Protein AF-A0A2V8SKY9-F1 (afdb_monomer_lite)

pLDDT: mean 88.22, std 10.64, range [45.62, 97.62]

Foldseek 3Di:
DPDPDDDDDDPPDPDDWDKDKDWDDDPPDIDIFIFIDDVPDDPVVSVVVSVVQVVVCVVVPDPYHPVVVVVVVVVD

Sequence (76 aa):
MPDQFDLEESADAISAGNVFTVSVESESLTEVFTGIGERGVRAEQIAARVVHEAQRYLAVGAPVGEHLADQLLIPM

Secondary structure (DSSP, 8-state):
----------S--SS---EEEEEEE-SS-EEEEEEE--TTS-HHHHHHHHHHHHHHHHHHT-SS-HHHHHHHTTT-

Structure (mmCIF, N/CA/C/O backbone):
data_AF-A0A2V8SKY9-F1
#
_entry.id   AF-A0A2V8SKY9-F1
#
loop_
_atom_site.group_PDB
_atom_site.id
_atom_site.type_symbol
_atom_site.label_atom_id
_atom_site.label_alt_id
_atom_site.label_comp_id
_atom_site.label_asym_id
_atom_site.label_entity_id
_atom_site.label_seq_id
_atom_site.pdbx_PDB_ins_code
_atom_site.Cartn_x
_atom_site.Cartn_y
_atom_site.Cartn_z
_atom_site.occupancy
_atom_site.B_iso_or_equiv
_atom_site.auth_seq_id
_atom_site.auth_comp_id
_atom_site.auth_asym_id
_atom_site.auth_atom_id
_atom_site.pdbx_PDB_model_num
ATOM 1 N N . MET A 1 1 ? -17.483 13.272 -1.748 1.00 49.91 1 MET A N 1
ATOM 2 C CA . MET A 1 1 ? -16.016 13.376 -1.677 1.00 49.91 1 MET A CA 1
ATOM 3 C C . MET A 1 1 ? -15.491 13.324 -3.102 1.00 49.91 1 MET A C 1
ATOM 5 O O . MET A 1 1 ? -15.416 12.223 -3.632 1.00 49.91 1 MET A O 1
ATOM 9 N N . PRO A 1 2 ? -15.295 14.461 -3.789 1.00 45.62 2 PRO A N 1
ATOM 10 C CA . PRO A 1 2 ? -14.648 14.447 -5.095 1.00 45.62 2 PRO A CA 1
ATOM 11 C C . PRO A 1 2 ? -13.116 14.357 -4.921 1.00 45.62 2 PRO A C 1
ATOM 13 O O . PRO A 1 2 ? -12.595 14.818 -3.911 1.00 45.62 2 PRO A O 1
ATOM 16 N N . ASP A 1 3 ? -12.441 13.740 -5.892 1.00 51.50 3 ASP A N 1
ATOM 17 C CA . ASP A 1 3 ? -10.993 13.813 -6.170 1.00 51.50 3 ASP A CA 1
ATOM 18 C C . ASP A 1 3 ? -9.981 13.227 -5.161 1.00 51.50 3 ASP A C 1
ATOM 20 O O . ASP A 1 3 ? -9.015 13.884 -4.791 1.00 51.50 3 ASP A O 1
ATOM 24 N N . GLN A 1 4 ? -10.098 11.947 -4.787 1.00 68.75 4 GLN A N 1
ATOM 25 C CA . GLN A 1 4 ? -8.948 11.218 -4.209 1.00 68.75 4 GLN A CA 1
ATOM 26 C C . GLN A 1 4 ? -8.046 10.644 -5.314 1.00 68.75 4 GLN A C 1
ATOM 28 O O . GLN A 1 4 ? -7.956 9.432 -5.500 1.00 68.75 4 GLN A O 1
ATOM 33 N N . PHE A 1 5 ? -7.422 11.521 -6.095 1.00 72.81 5 PHE A N 1
ATOM 34 C CA . PHE A 1 5 ? -6.334 11.162 -7.002 1.00 72.81 5 PHE A CA 1
ATOM 35 C C . PHE A 1 5 ? -5.326 12.303 -7.004 1.00 72.81 5 PHE A C 1
ATOM 37 O O . PHE A 1 5 ? -5.632 13.391 -7.489 1.00 72.81 5 PHE A O 1
ATOM 44 N N . ASP A 1 6 ? -4.147 12.041 -6.449 1.00 85.19 6 ASP A N 1
ATOM 45 C CA . ASP A 1 6 ? -3.026 12.970 -6.465 1.00 85.19 6 ASP A CA 1
ATOM 46 C C . ASP A 1 6 ? -1.920 12.407 -7.360 1.00 85.19 6 ASP A C 1
ATOM 48 O O . ASP A 1 6 ? -1.630 11.207 -7.325 1.00 85.19 6 ASP A O 1
ATOM 52 N N . LEU A 1 7 ? -1.347 13.265 -8.200 1.00 86.44 7 LEU A N 1
ATOM 53 C CA . LEU A 1 7 ? -0.250 12.909 -9.092 1.00 86.44 7 LEU A CA 1
ATOM 54 C C . LEU A 1 7 ? 0.962 13.748 -8.718 1.00 86.44 7 LEU A C 1
ATOM 56 O O . LEU A 1 7 ? 1.032 14.934 -9.038 1.00 86.44 7 LEU A O 1
ATOM 60 N N . GLU A 1 8 ? 1.942 13.092 -8.115 1.00 88.00 8 GLU A N 1
ATOM 61 C CA . GLU A 1 8 ? 3.235 13.695 -7.835 1.00 88.00 8 GLU A CA 1
ATOM 62 C C . GLU A 1 8 ? 4.244 13.318 -8.925 1.00 88.00 8 GLU A C 1
ATOM 64 O O . GLU A 1 8 ? 4.439 12.145 -9.251 1.00 88.00 8 GLU A O 1
ATOM 69 N N . GLU A 1 9 ? 4.915 14.327 -9.480 1.00 89.12 9 GLU A N 1
ATOM 70 C CA . GLU A 1 9 ? 6.041 14.157 -10.394 1.00 89.12 9 GLU A CA 1
ATOM 71 C C . GLU A 1 9 ? 7.283 14.805 -9.778 1.00 89.12 9 GLU A C 1
ATOM 73 O O . GLU A 1 9 ? 7.254 15.960 -9.354 1.00 89.12 9 GLU A O 1
ATOM 78 N N . SER A 1 10 ? 8.393 14.066 -9.750 1.00 87.38 10 SER A N 1
ATOM 79 C CA . SER A 1 10 ? 9.690 14.584 -9.320 1.00 87.38 10 SER A CA 1
ATOM 80 C C . SER A 1 10 ? 10.735 14.334 -10.397 1.00 87.38 10 SER A C 1
ATOM 82 O O . SER A 1 10 ? 10.940 13.203 -10.837 1.00 87.38 10 SER A O 1
ATOM 84 N N . ALA A 1 11 ? 11.426 15.404 -10.790 1.00 87.44 11 ALA A N 1
ATOM 85 C CA . ALA A 1 11 ? 12.588 15.335 -11.672 1.00 87.44 11 ALA A CA 1
ATOM 86 C C . ALA A 1 11 ? 13.902 15.088 -10.903 1.00 87.44 11 ALA A C 1
ATOM 88 O O . ALA A 1 11 ? 14.946 14.907 -11.527 1.00 87.44 11 ALA A O 1
ATOM 89 N N . ASP A 1 12 ? 13.862 15.065 -9.565 1.00 90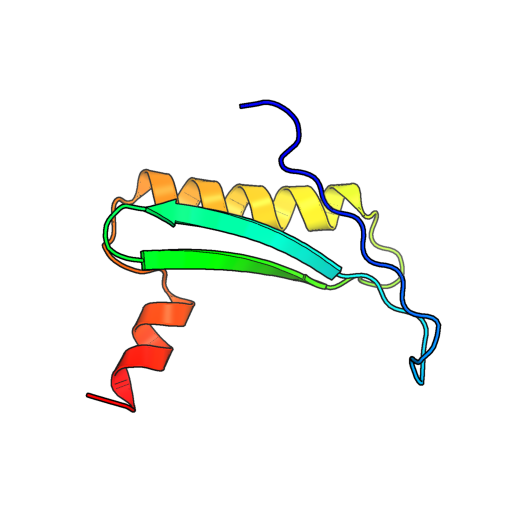.50 12 ASP A N 1
ATOM 90 C CA . ASP A 1 12 ? 15.030 14.897 -8.690 1.00 90.50 12 ASP A CA 1
ATOM 91 C C . ASP A 1 12 ? 15.247 13.421 -8.311 1.00 90.50 12 ASP A C 1
ATOM 93 O O . ASP A 1 12 ? 15.356 13.043 -7.145 1.00 90.50 12 ASP A O 1
ATOM 97 N N . ALA A 1 13 ? 15.233 12.548 -9.320 1.00 85.69 13 ALA A N 1
ATOM 98 C CA . ALA A 1 13 ? 15.439 11.115 -9.158 1.00 85.69 13 ALA A CA 1
ATOM 99 C C . ALA A 1 13 ? 16.642 10.645 -9.980 1.00 85.69 13 ALA A C 1
ATOM 101 O O . ALA A 1 13 ? 16.832 11.031 -11.132 1.00 85.69 13 ALA A O 1
ATOM 102 N N . ILE A 1 14 ? 17.436 9.737 -9.404 1.00 91.50 14 ILE A N 1
ATOM 103 C CA . ILE A 1 14 ? 18.617 9.150 -10.063 1.00 91.50 14 ILE A CA 1
ATOM 104 C C . ILE A 1 14 ? 18.214 8.304 -11.290 1.00 91.50 14 ILE A C 1
ATOM 106 O O . ILE A 1 14 ? 19.017 8.084 -12.198 1.00 91.50 14 ILE A O 1
ATOM 110 N N . SER A 1 15 ? 16.969 7.826 -11.340 1.00 86.75 15 SER A N 1
ATOM 111 C CA . SER A 1 15 ? 16.451 6.976 -12.412 1.00 86.75 15 SER A CA 1
ATOM 112 C C . SER A 1 15 ? 14.940 7.115 -12.573 1.00 86.75 15 SER A C 1
ATOM 114 O O . SER A 1 15 ? 14.244 7.445 -11.616 1.00 86.75 15 SER A O 1
ATOM 116 N N . ALA A 1 16 ? 14.426 6.772 -13.757 1.00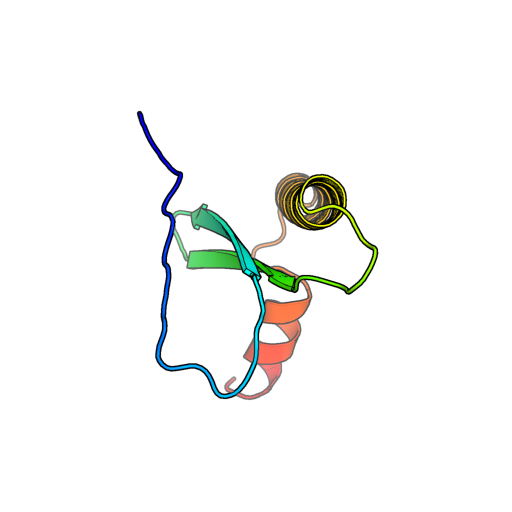 89.19 16 ALA A N 1
ATOM 117 C CA . ALA A 1 16 ? 12.991 6.741 -14.017 1.00 89.19 16 ALA A CA 1
ATOM 118 C C . ALA A 1 16 ? 12.283 5.642 -13.206 1.00 89.19 16 ALA A C 1
ATOM 120 O O . ALA A 1 16 ? 12.726 4.492 -13.183 1.00 89.19 16 ALA A O 1
ATOM 121 N N . GLY A 1 17 ? 11.150 5.994 -12.604 1.00 90.25 17 GLY A N 1
ATOM 122 C CA . GLY A 1 17 ? 10.277 5.087 -11.871 1.00 90.25 17 GLY A CA 1
ATOM 123 C C . GLY A 1 17 ? 8.894 5.703 -11.697 1.00 90.25 17 GLY A C 1
ATOM 124 O O . GLY A 1 17 ? 8.726 6.911 -11.838 1.00 90.25 17 GLY A O 1
ATOM 125 N N . ASN A 1 18 ? 7.900 4.865 -11.421 1.00 92.69 18 ASN A N 1
ATOM 126 C CA . ASN A 1 18 ? 6.585 5.316 -10.988 1.00 92.69 18 ASN A CA 1
ATOM 127 C C . ASN A 1 18 ? 6.119 4.460 -9.807 1.00 92.69 18 ASN A C 1
ATOM 129 O O . ASN A 1 18 ? 6.596 3.340 -9.604 1.00 92.69 18 ASN A O 1
ATOM 133 N N . VAL A 1 19 ? 5.225 5.027 -9.008 1.00 94.38 19 VAL A N 1
ATOM 134 C CA . VAL A 1 19 ? 4.637 4.388 -7.834 1.00 94.38 19 VAL A CA 1
ATOM 135 C C . VAL A 1 19 ? 3.149 4.704 -7.845 1.00 94.38 19 VAL A C 1
ATOM 137 O O . VAL A 1 19 ? 2.744 5.797 -8.234 1.00 94.38 19 VAL A O 1
ATOM 140 N N . PHE A 1 20 ? 2.339 3.732 -7.452 1.00 95.25 20 PHE A N 1
ATOM 141 C CA . PHE A 1 20 ? 0.911 3.896 -7.248 1.00 95.25 20 PHE A CA 1
ATOM 142 C C . PHE A 1 20 ? 0.564 3.504 -5.820 1.00 95.25 20 PHE A C 1
ATOM 144 O O . PHE A 1 20 ? 0.967 2.434 -5.364 1.00 95.25 20 PHE A O 1
ATOM 151 N N . THR A 1 21 ? -0.215 4.341 -5.146 1.00 95.19 21 THR A N 1
ATOM 152 C CA . THR A 1 21 ? -0.545 4.159 -3.736 1.00 95.19 21 THR A CA 1
ATOM 153 C C . THR A 1 21 ? -2.049 4.271 -3.528 1.00 95.19 21 THR A C 1
ATOM 155 O O . THR A 1 21 ? -2.707 5.114 -4.136 1.00 95.19 21 THR A O 1
ATOM 158 N N . VAL A 1 22 ? -2.595 3.425 -2.657 1.00 94.75 22 VAL A N 1
ATOM 159 C CA . VAL A 1 22 ? -3.974 3.497 -2.169 1.00 94.75 22 VAL A CA 1
ATOM 160 C C . VAL A 1 22 ? -3.933 3.681 -0.662 1.00 94.75 22 VAL A C 1
ATOM 162 O O . VAL A 1 22 ? -3.404 2.829 0.048 1.00 94.75 22 VAL A O 1
ATOM 165 N N . SER A 1 23 ? -4.529 4.768 -0.182 1.00 93.44 23 SER A N 1
ATOM 166 C CA . SER A 1 23 ? -4.673 5.046 1.246 1.00 93.44 23 SER A CA 1
ATOM 167 C C . SER A 1 23 ? -6.101 4.756 1.692 1.00 93.44 23 SER A C 1
ATOM 169 O O . SER A 1 23 ? -7.062 5.226 1.084 1.00 93.44 23 SER A O 1
ATOM 171 N N . VAL A 1 24 ? -6.241 3.978 2.759 1.00 92.12 24 VAL A N 1
ATOM 172 C CA . VAL A 1 24 ? -7.518 3.631 3.381 1.00 92.12 24 VAL A CA 1
ATOM 173 C C . VAL A 1 24 ? -7.549 4.259 4.765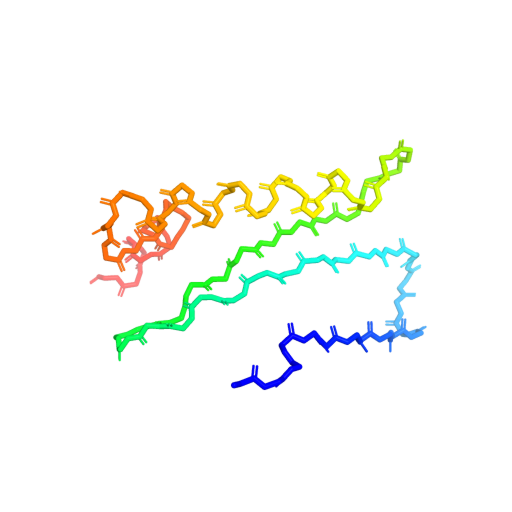 1.00 92.12 24 VAL A C 1
ATOM 175 O O . VAL A 1 24 ? -7.002 3.718 5.724 1.00 92.12 24 VAL A O 1
ATOM 178 N N . GLU A 1 25 ? -8.187 5.421 4.858 1.00 90.62 25 GLU A N 1
ATOM 179 C CA . GLU A 1 25 ? -8.399 6.116 6.125 1.00 90.62 25 GLU A CA 1
ATOM 180 C C . GLU A 1 25 ? -9.519 5.434 6.926 1.00 90.62 25 GLU A C 1
ATOM 182 O O . GLU A 1 25 ? -10.617 5.194 6.420 1.00 90.62 25 GLU A O 1
ATOM 187 N N . SER A 1 26 ? -9.226 5.100 8.180 1.00 87.31 26 SER A N 1
ATOM 188 C CA . SER A 1 26 ? -10.166 4.564 9.169 1.00 87.31 26 SER A CA 1
ATOM 189 C C . SER A 1 26 ? -10.095 5.397 10.450 1.00 87.31 26 SER A C 1
ATOM 191 O O . SER A 1 26 ? -9.195 6.209 10.627 1.00 87.31 26 SER A O 1
ATOM 193 N N . GLU A 1 27 ? -11.029 5.188 11.379 1.00 86.56 27 GLU A N 1
ATOM 194 C CA . GLU A 1 27 ? -11.101 5.990 12.612 1.00 86.56 27 GLU A CA 1
ATOM 195 C C . GLU A 1 27 ? -9.815 5.927 13.456 1.00 86.56 27 GLU A C 1
ATOM 197 O O . GLU A 1 27 ? -9.422 6.917 14.066 1.00 86.56 27 GLU A O 1
ATOM 202 N N . SER A 1 28 ? -9.161 4.764 13.506 1.00 85.25 28 SER A N 1
ATOM 203 C CA . SER A 1 28 ? -8.010 4.530 14.390 1.00 85.25 28 SER A CA 1
ATOM 204 C C . SER A 1 28 ? -6.650 4.613 13.696 1.00 85.25 28 SER A C 1
ATOM 206 O O . SER A 1 28 ? -5.643 4.758 14.385 1.00 85.25 28 SER A O 1
ATOM 208 N N . LEU A 1 29 ? -6.604 4.490 12.366 1.00 89.88 29 LEU A N 1
ATOM 209 C CA . LEU A 1 29 ? -5.375 4.515 11.571 1.00 89.88 29 LEU A CA 1
ATOM 210 C C . LEU A 1 29 ? -5.671 4.672 10.079 1.00 89.88 29 LEU A C 1
ATOM 212 O O . LEU A 1 29 ? -6.801 4.479 9.631 1.00 89.88 29 LEU A O 1
ATOM 216 N N . THR A 1 30 ? -4.617 4.936 9.312 1.00 91.38 30 THR A N 1
ATOM 217 C CA . THR A 1 30 ? -4.634 4.897 7.849 1.00 91.38 30 THR A CA 1
ATOM 218 C C . THR A 1 30 ? -3.737 3.765 7.374 1.00 91.38 30 THR A C 1
ATOM 220 O O . THR A 1 30 ? -2.546 3.764 7.681 1.00 91.38 30 THR A O 1
ATOM 223 N N . GLU A 1 31 ? -4.295 2.826 6.611 1.00 92.69 31 GLU A N 1
ATOM 224 C CA . GLU A 1 31 ? -3.502 1.820 5.898 1.00 92.69 31 GLU A CA 1
ATOM 225 C C . GLU A 1 31 ? -3.084 2.336 4.528 1.00 92.69 31 GLU A C 1
ATOM 227 O O . GLU A 1 31 ? -3.852 3.030 3.857 1.00 92.69 31 GLU A O 1
ATOM 232 N N . VAL A 1 32 ? -1.879 1.972 4.095 1.00 94.31 32 VAL A N 1
ATOM 233 C CA . VAL A 1 32 ? -1.309 2.421 2.822 1.00 94.31 32 VAL A CA 1
ATOM 234 C C . VAL A 1 32 ? -0.797 1.220 2.033 1.00 94.31 32 VAL A C 1
ATOM 236 O O . VAL A 1 32 ? 0.122 0.527 2.460 1.00 94.31 32 VAL A O 1
ATOM 239 N N . PHE A 1 33 ? -1.376 1.003 0.854 1.00 94.88 33 PHE A N 1
ATOM 240 C CA . PHE A 1 33 ? -1.004 -0.058 -0.082 1.00 94.88 33 PHE A CA 1
ATOM 241 C C . PHE A 1 33 ? -0.233 0.540 -1.252 1.00 94.88 33 PHE A C 1
ATOM 243 O O . PHE A 1 33 ? -0.699 1.507 -1.853 1.00 94.88 33 PHE A O 1
ATOM 250 N N . THR A 1 34 ? 0.905 -0.050 -1.619 1.00 95.75 34 THR A N 1
ATOM 251 C CA . THR A 1 34 ? 1.824 0.537 -2.606 1.00 95.75 34 THR A CA 1
ATOM 252 C C . THR A 1 34 ? 2.211 -0.468 -3.683 1.00 95.75 34 THR A C 1
ATOM 254 O O . THR A 1 34 ? 2.607 -1.593 -3.394 1.00 95.75 34 THR A O 1
ATOM 257 N N . GLY A 1 35 ? 2.164 -0.037 -4.940 1.00 96.12 35 GLY A N 1
ATOM 258 C CA . GLY A 1 35 ? 2.659 -0.769 -6.099 1.00 96.12 35 GLY A CA 1
ATOM 259 C C . GLY A 1 35 ? 3.754 0.013 -6.806 1.00 96.12 35 GLY A C 1
ATOM 260 O O . GLY A 1 35 ? 3.574 1.179 -7.149 1.00 96.12 35 GLY A O 1
ATOM 261 N N . ILE A 1 36 ? 4.887 -0.639 -7.054 1.00 95.56 36 ILE A N 1
ATOM 262 C CA . ILE A 1 36 ? 6.017 -0.051 -7.778 1.00 95.56 36 ILE A CA 1
ATOM 263 C C . ILE A 1 36 ? 5.893 -0.399 -9.262 1.00 95.56 36 ILE A C 1
ATOM 265 O O . ILE A 1 36 ? 5.566 -1.528 -9.624 1.00 95.56 36 ILE A O 1
ATOM 269 N N . GLY A 1 37 ? 6.183 0.569 -10.126 1.00 93.69 37 GLY A N 1
ATOM 270 C CA . GLY A 1 37 ? 6.291 0.360 -11.560 1.00 93.69 37 GLY A CA 1
ATOM 271 C C . GLY A 1 37 ? 7.299 -0.709 -11.940 1.00 93.69 37 GLY A C 1
ATOM 272 O O . GLY A 1 37 ? 8.472 -0.637 -11.576 1.00 93.69 37 GLY A O 1
ATOM 273 N N . GLU A 1 38 ? 6.867 -1.653 -12.767 1.00 94.12 38 GLU A N 1
ATOM 274 C CA . GLU A 1 38 ? 7.723 -2.707 -13.299 1.00 94.12 38 GLU A CA 1
ATOM 275 C C . GLU A 1 38 ? 7.931 -2.529 -14.810 1.00 94.12 38 GLU A C 1
ATOM 277 O O . GLU A 1 38 ? 6.999 -2.256 -15.573 1.00 94.12 38 GLU A O 1
ATOM 282 N N . ARG A 1 39 ? 9.170 -2.721 -15.279 1.00 92.69 39 ARG A N 1
ATOM 283 C CA . A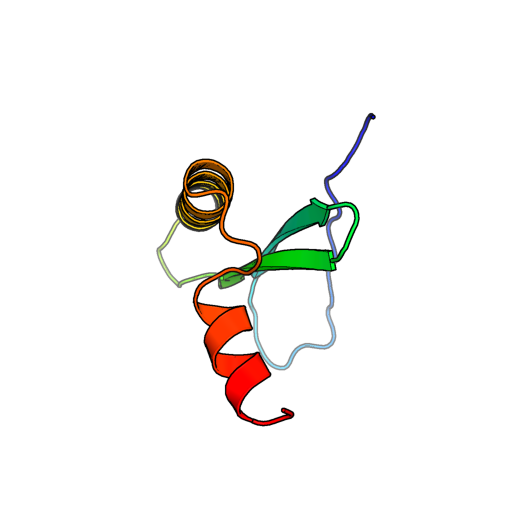RG A 1 39 ? 9.492 -2.639 -16.713 1.00 92.69 39 ARG A CA 1
ATOM 284 C C . ARG A 1 39 ? 8.705 -3.692 -17.495 1.00 92.69 39 ARG A C 1
ATOM 286 O O . ARG A 1 39 ? 8.819 -4.881 -17.228 1.00 92.69 39 ARG A O 1
ATOM 293 N N . GLY A 1 40 ? 7.970 -3.247 -18.513 1.00 94.38 40 GLY A N 1
ATOM 294 C CA . GLY A 1 40 ? 7.157 -4.127 -19.359 1.00 94.38 40 GLY A CA 1
ATOM 295 C C . GLY A 1 40 ? 5.796 -4.500 -18.763 1.00 94.38 40 GLY A C 1
ATOM 296 O O . GLY A 1 40 ? 5.032 -5.203 -19.420 1.00 94.38 40 GLY A O 1
ATOM 297 N N . VAL A 1 41 ? 5.462 -4.006 -17.567 1.00 96.31 41 VAL A N 1
ATOM 298 C CA . VAL A 1 41 ? 4.142 -4.168 -16.949 1.00 96.31 41 VAL A CA 1
ATOM 299 C C . VAL A 1 41 ? 3.352 -2.881 -17.139 1.00 96.31 41 VAL A C 1
ATOM 301 O O . VAL A 1 41 ? 3.879 -1.779 -16.991 1.00 96.31 41 VAL A O 1
ATOM 304 N N . ARG A 1 42 ? 2.074 -3.005 -17.502 1.00 96.19 42 ARG A N 1
ATOM 305 C CA . ARG A 1 42 ? 1.222 -1.825 -17.680 1.00 96.19 42 ARG A CA 1
ATOM 306 C C . ARG A 1 42 ? 0.846 -1.229 -16.326 1.00 96.19 42 ARG A C 1
ATOM 308 O O . ARG A 1 42 ? 0.571 -1.977 -15.387 1.00 96.19 42 ARG A O 1
ATOM 315 N N . ALA A 1 43 ? 0.743 0.096 -16.253 1.00 93.38 43 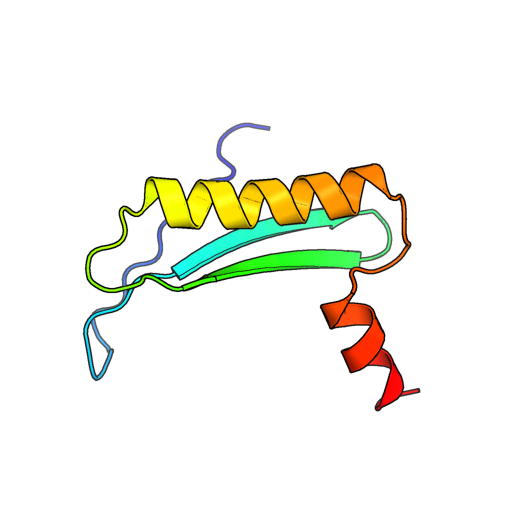ALA A N 1
ATOM 316 C CA . ALA A 1 43 ? 0.376 0.803 -15.027 1.00 93.38 43 ALA A CA 1
ATOM 317 C C . ALA A 1 43 ? -0.959 0.306 -14.443 1.00 93.38 43 ALA A C 1
ATOM 319 O O . ALA A 1 43 ? -1.071 0.107 -13.238 1.00 93.38 43 ALA A O 1
ATOM 320 N N . GLU A 1 44 ? -1.941 -0.013 -15.290 1.00 95.50 44 GLU A N 1
ATOM 321 C CA . GLU A 1 44 ? -3.244 -0.521 -14.852 1.00 95.50 44 GLU A CA 1
ATOM 322 C C . GLU A 1 44 ? -3.147 -1.904 -14.202 1.00 95.50 44 GLU A C 1
ATOM 324 O O . GLU A 1 44 ? -3.971 -2.245 -13.361 1.00 95.50 44 GLU A O 1
ATOM 329 N N . GLN A 1 45 ? -2.151 -2.717 -14.576 1.00 97.62 45 GLN A N 1
ATOM 330 C CA . GLN A 1 45 ? -1.925 -4.008 -13.924 1.00 97.62 45 GLN A CA 1
ATOM 331 C C . GLN A 1 45 ? -1.333 -3.822 -12.527 1.00 97.62 45 GLN A C 1
ATOM 333 O O . GLN A 1 45 ? -1.758 -4.517 -11.609 1.00 97.62 45 GLN A O 1
ATOM 338 N N . ILE A 1 46 ? -0.402 -2.878 -12.354 1.00 97.00 46 ILE A N 1
ATOM 339 C CA . ILE A 1 46 ? 0.115 -2.511 -11.028 1.00 97.00 46 ILE A CA 1
ATOM 340 C C . ILE A 1 46 ? -1.027 -1.972 -10.161 1.00 97.00 46 ILE A C 1
ATOM 342 O O . ILE A 1 46 ? -1.254 -2.487 -9.070 1.00 97.00 46 ILE A O 1
ATOM 346 N N . ALA A 1 47 ? -1.821 -1.032 -10.682 1.00 95.56 47 ALA A N 1
ATOM 347 C CA . ALA A 1 47 ? -2.968 -0.477 -9.969 1.00 95.56 47 ALA A CA 1
ATOM 348 C C . ALA A 1 47 ? -3.992 -1.555 -9.578 1.00 95.56 47 ALA A C 1
ATOM 350 O O . ALA A 1 47 ? -4.439 -1.594 -8.435 1.00 95.56 47 ALA A O 1
ATOM 351 N N . ALA A 1 48 ? -4.324 -2.482 -10.484 1.00 97.12 48 ALA A N 1
ATOM 352 C CA . ALA A 1 48 ? -5.254 -3.572 -10.192 1.00 97.12 48 ALA A CA 1
ATOM 353 C C . ALA A 1 48 ? -4.754 -4.501 -9.074 1.00 97.12 48 ALA A C 1
ATOM 355 O O . ALA A 1 48 ? -5.559 -4.947 -8.258 1.00 97.12 48 ALA A O 1
ATOM 356 N N . ARG A 1 49 ? -3.443 -4.779 -9.010 1.00 97.06 49 ARG A N 1
ATOM 357 C CA . ARG A 1 49 ? -2.843 -5.580 -7.927 1.00 97.06 49 ARG A CA 1
ATOM 358 C C . ARG A 1 49 ? -2.994 -4.880 -6.576 1.00 97.06 49 ARG A C 1
ATOM 360 O O . ARG A 1 49 ? -3.499 -5.494 -5.642 1.00 97.06 49 ARG A O 1
ATOM 367 N N . VAL A 1 50 ? -2.635 -3.598 -6.505 1.00 96.69 50 VAL A N 1
ATOM 368 C CA . VAL A 1 50 ? -2.731 -2.791 -5.274 1.00 96.69 50 VAL A CA 1
ATOM 369 C C . VAL A 1 50 ? -4.181 -2.665 -4.808 1.00 96.69 50 VAL A C 1
ATOM 371 O O . VAL A 1 50 ? -4.486 -2.882 -3.639 1.00 96.69 50 VAL A O 1
ATOM 374 N N . VAL A 1 51 ? -5.108 -2.381 -5.728 1.00 96.00 51 VAL A N 1
ATOM 375 C CA . VAL A 1 51 ? -6.541 -2.298 -5.409 1.00 96.00 51 VAL A CA 1
ATOM 376 C C . VAL A 1 51 ? -7.067 -3.637 -4.897 1.00 96.00 51 VAL A C 1
ATOM 378 O O . VAL A 1 51 ? -7.846 -3.659 -3.947 1.00 96.00 51 VAL A O 1
ATOM 381 N N . HIS A 1 52 ? -6.642 -4.754 -5.489 1.00 96.62 52 HIS A N 1
ATOM 382 C CA . HIS A 1 52 ? -7.049 -6.077 -5.025 1.00 96.62 52 HIS A CA 1
ATOM 383 C C . HIS A 1 52 ? -6.575 -6.356 -3.591 1.00 96.62 52 HIS A C 1
ATOM 385 O O . HIS A 1 52 ? -7.331 -6.900 -2.787 1.00 96.62 52 HIS A O 1
ATOM 391 N N . GLU A 1 53 ? -5.353 -5.950 -3.249 1.00 95.06 53 GLU A N 1
ATOM 392 C CA . GLU A 1 53 ? -4.815 -6.078 -1.895 1.00 95.06 53 GLU A CA 1
ATOM 393 C C . GLU A 1 53 ? -5.592 -5.225 -0.883 1.00 95.06 53 GLU A C 1
ATOM 395 O O . GLU A 1 53 ? -6.038 -5.745 0.142 1.00 95.06 53 GLU A O 1
ATOM 400 N N . ALA A 1 54 ? -5.855 -3.959 -1.218 1.00 94.31 54 ALA A N 1
ATOM 401 C CA . ALA A 1 54 ? -6.654 -3.060 -0.388 1.00 94.31 54 ALA A CA 1
ATOM 402 C C . ALA A 1 54 ? -8.080 -3.598 -0.171 1.00 94.31 54 ALA A C 1
ATOM 404 O O . ALA A 1 54 ? -8.600 -3.595 0.945 1.00 94.31 54 ALA A O 1
ATOM 405 N N . GLN A 1 55 ? -8.712 -4.131 -1.223 1.00 95.06 55 GLN A N 1
ATOM 406 C CA . GLN A 1 55 ? -10.028 -4.770 -1.129 1.00 95.06 55 GLN A CA 1
ATOM 407 C C . GLN A 1 55 ? -10.005 -6.007 -0.232 1.00 95.06 55 GLN A C 1
ATOM 409 O O . GLN A 1 55 ? -10.936 -6.222 0.543 1.00 95.06 55 GLN A O 1
ATOM 414 N N . ARG A 1 56 ? -8.951 -6.821 -0.323 1.00 94.75 56 ARG A N 1
ATOM 415 C CA . ARG A 1 56 ? -8.782 -8.004 0.523 1.00 94.75 56 ARG A CA 1
ATOM 416 C C . ARG A 1 56 ? -8.637 -7.606 1.991 1.00 94.75 56 ARG A C 1
ATOM 418 O O . ARG A 1 56 ? -9.302 -8.208 2.827 1.00 94.75 56 ARG A O 1
ATOM 425 N N . TYR A 1 57 ? -7.842 -6.581 2.295 1.00 92.56 57 TYR A N 1
ATOM 426 C CA . TYR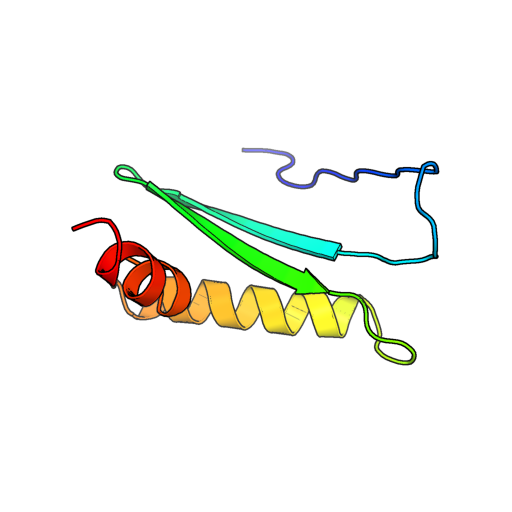 A 1 57 ? -7.738 -6.020 3.646 1.00 92.56 57 TYR A CA 1
ATOM 427 C C . TYR A 1 57 ? -9.109 -5.580 4.184 1.00 92.56 57 TYR A C 1
ATOM 429 O O . TYR A 1 57 ? -9.540 -6.048 5.239 1.00 92.56 57 TYR A O 1
ATOM 437 N N . LEU A 1 58 ? -9.839 -4.773 3.407 1.00 91.69 58 LEU A N 1
ATOM 438 C CA . LEU A 1 58 ? -11.175 -4.294 3.770 1.00 91.69 58 LEU A CA 1
ATOM 439 C C . LEU A 1 58 ? -12.176 -5.438 3.999 1.00 91.69 58 LEU A C 1
ATOM 441 O O . LEU A 1 58 ? -13.019 -5.350 4.888 1.00 91.69 58 LEU A O 1
ATOM 445 N N . ALA A 1 59 ? -12.091 -6.515 3.214 1.00 93.44 59 ALA A N 1
ATOM 446 C CA . ALA A 1 59 ? -12.989 -7.661 3.324 1.00 93.44 59 ALA A CA 1
ATOM 447 C C . ALA A 1 59 ? -12.722 -8.532 4.563 1.00 93.44 59 ALA A C 1
ATOM 449 O O . ALA A 1 59 ? -13.648 -9.156 5.079 1.00 93.44 59 ALA A O 1
ATOM 450 N N . VAL A 1 60 ? -11.472 -8.594 5.033 1.00 91.06 60 VAL A N 1
ATOM 451 C CA . VAL A 1 60 ? -11.097 -9.371 6.225 1.00 91.06 60 VAL A CA 1
ATOM 452 C C . VAL A 1 60 ? -11.575 -8.685 7.509 1.00 91.06 60 VAL A C 1
ATOM 454 O O . VAL A 1 60 ? -11.894 -9.372 8.478 1.00 91.06 60 VAL A O 1
ATOM 457 N N . GLY A 1 61 ? -11.640 -7.348 7.529 1.00 82.81 61 GLY A N 1
ATOM 458 C CA . GLY A 1 61 ? -12.007 -6.581 8.726 1.00 82.81 61 GLY A CA 1
ATOM 459 C C . GLY A 1 61 ? -10.967 -6.677 9.848 1.00 82.81 61 GLY A C 1
ATOM 460 O O . GLY A 1 61 ? -11.303 -6.516 11.021 1.00 82.81 61 GLY A O 1
ATOM 461 N N . ALA A 1 62 ? -9.714 -6.988 9.500 1.00 85.56 62 ALA A N 1
ATOM 462 C CA . ALA A 1 62 ? -8.605 -6.975 10.444 1.00 85.56 62 ALA A CA 1
ATOM 463 C C . ALA A 1 62 ? -8.304 -5.531 10.888 1.00 85.56 62 ALA A C 1
ATOM 465 O O . ALA A 1 62 ? -8.462 -4.612 10.086 1.00 85.56 62 ALA A O 1
ATOM 466 N N . PRO A 1 63 ? -7.847 -5.315 12.136 1.00 83.25 63 PRO A N 1
ATOM 467 C CA . PRO A 1 63 ? -7.520 -3.978 12.625 1.00 83.25 63 PRO A CA 1
ATOM 468 C C . PRO A 1 63 ? -6.310 -3.362 11.914 1.00 83.25 63 PRO A C 1
ATOM 470 O O . PRO A 1 63 ? -6.203 -2.146 11.883 1.00 83.25 63 PRO A O 1
ATOM 473 N N . VAL A 1 64 ? -5.412 -4.191 11.376 1.00 87.25 64 VAL A N 1
ATOM 474 C CA . VAL A 1 64 ? -4.213 -3.804 10.620 1.00 87.25 64 VAL A CA 1
ATOM 475 C C . VAL A 1 64 ? -3.974 -4.814 9.494 1.00 87.25 64 VAL A C 1
ATOM 477 O O . VAL A 1 64 ? -4.374 -5.979 9.605 1.00 87.25 64 VAL A O 1
ATOM 480 N N . GLY A 1 65 ? -3.342 -4.378 8.408 1.00 85.94 65 GLY A N 1
ATOM 481 C CA . GLY A 1 65 ? -2.908 -5.223 7.297 1.00 85.94 65 GLY A CA 1
ATOM 482 C C . GLY A 1 65 ? -1.721 -6.118 7.664 1.00 85.94 65 GLY A C 1
ATOM 483 O O . GLY A 1 65 ? -1.057 -5.908 8.677 1.00 85.94 65 GLY A O 1
ATOM 484 N N . GLU A 1 66 ? -1.426 -7.116 6.822 1.00 86.62 66 GLU A N 1
ATOM 485 C CA . GLU A 1 66 ? -0.351 -8.091 7.084 1.00 86.62 66 GLU A CA 1
ATOM 486 C C . GLU A 1 66 ? 1.017 -7.418 7.274 1.00 86.62 66 GLU A C 1
ATOM 488 O O . GLU A 1 66 ? 1.735 -7.709 8.228 1.00 86.62 66 GLU A O 1
ATOM 493 N N . HIS A 1 67 ? 1.335 -6.439 6.424 1.00 87.06 67 HIS A N 1
ATOM 494 C CA . HIS A 1 67 ? 2.603 -5.720 6.478 1.00 87.06 67 HIS A CA 1
ATOM 495 C C . HIS A 1 67 ? 2.713 -4.784 7.685 1.00 87.06 67 HIS A C 1
ATOM 497 O O . HIS A 1 67 ? 3.799 -4.666 8.256 1.00 87.06 67 HIS A O 1
ATOM 503 N N . LEU A 1 68 ? 1.622 -4.121 8.087 1.00 85.75 68 LEU A N 1
ATOM 504 C CA . LEU A 1 68 ? 1.630 -3.262 9.272 1.00 85.75 68 LEU A CA 1
ATOM 505 C C . LEU A 1 68 ? 1.676 -4.096 10.559 1.00 85.75 68 LEU A C 1
ATOM 507 O O . LEU A 1 68 ? 2.362 -3.713 11.505 1.00 85.75 68 LEU A O 1
ATOM 511 N N . ALA A 1 69 ? 1.014 -5.256 10.582 1.00 88.06 69 ALA A N 1
ATOM 512 C CA . ALA A 1 69 ? 1.063 -6.180 11.710 1.00 88.06 69 ALA A CA 1
ATOM 513 C C . ALA A 1 69 ? 2.508 -6.565 12.055 1.00 88.06 69 ALA A C 1
ATOM 515 O O . ALA A 1 69 ? 2.918 -6.410 13.204 1.00 88.06 69 ALA A O 1
ATOM 516 N N . ASP A 1 70 ? 3.294 -6.978 11.056 1.00 89.75 70 ASP A N 1
ATOM 517 C CA . ASP A 1 70 ? 4.701 -7.344 11.241 1.00 89.75 70 ASP A CA 1
ATOM 518 C C . ASP A 1 70 ? 5.557 -6.157 11.710 1.00 89.75 70 ASP A C 1
ATOM 520 O O . ASP A 1 70 ? 6.419 -6.307 12.577 1.00 89.75 70 ASP A O 1
ATOM 524 N N . GLN A 1 71 ? 5.304 -4.955 11.179 1.00 88.00 71 GLN A N 1
ATOM 525 C CA . GLN A 1 71 ? 6.025 -3.740 11.573 1.00 88.00 71 GLN A CA 1
ATOM 526 C C . GLN A 1 71 ? 5.773 -3.353 13.031 1.00 88.00 71 GLN A C 1
ATOM 528 O O . GLN A 1 71 ? 6.686 -2.853 13.687 1.00 88.00 71 GLN A O 1
ATOM 533 N N . LEU A 1 72 ? 4.569 -3.603 13.551 1.00 87.44 72 LEU A N 1
ATOM 534 C CA . LEU A 1 72 ? 4.208 -3.322 14.940 1.00 87.44 72 LEU A CA 1
ATOM 535 C C . LEU A 1 72 ? 4.807 -4.321 15.938 1.00 87.44 72 LEU A C 1
ATOM 537 O O . LEU A 1 72 ? 4.859 -4.014 17.123 1.00 87.44 72 LEU A O 1
ATOM 541 N N . LEU A 1 73 ? 5.325 -5.470 15.493 1.00 82.44 73 LEU A N 1
ATOM 542 C CA . LEU A 1 73 ? 5.963 -6.440 16.393 1.00 82.44 73 LEU A CA 1
ATOM 543 C C . LEU A 1 73 ? 7.291 -5.946 16.992 1.00 82.44 73 LEU A C 1
ATOM 545 O O . LEU A 1 73 ? 7.697 -6.441 18.037 1.00 82.44 73 LEU A O 1
ATOM 549 N N . ILE A 1 74 ? 7.984 -5.010 16.337 1.00 73.94 74 ILE A N 1
ATOM 550 C CA . ILE A 1 74 ? 9.285 -4.475 16.779 1.00 73.94 74 ILE A CA 1
ATOM 551 C C . ILE A 1 74 ? 9.156 -3.330 17.810 1.00 73.94 74 ILE A C 1
ATOM 553 O O . ILE A 1 74 ? 9.940 -3.312 18.758 1.00 73.94 74 ILE A O 1
ATOM 557 N N . PRO A 1 75 ? 8.241 -2.352 17.647 1.00 74.06 75 PRO A N 1
ATOM 558 C CA . PRO A 1 75 ? 8.093 -1.227 18.574 1.00 74.06 75 PRO A CA 1
ATOM 559 C C . PRO A 1 75 ? 7.202 -1.491 19.805 1.00 74.06 75 PRO A C 1
ATOM 561 O O . PRO A 1 75 ? 7.052 -0.573 20.612 1.00 74.06 75 PRO A O 1
ATOM 564 N N . MET A 1 76 ? 6.603 -2.681 19.944 1.00 55.09 76 MET A N 1
ATOM 565 C CA . MET A 1 76 ? 5.798 -3.084 21.117 1.00 55.09 76 MET A CA 1
ATOM 566 C C . MET A 1 76 ? 6.671 -3.577 22.275 1.00 55.09 76 MET A C 1
ATOM 568 O O . MET A 1 76 ? 6.335 -3.239 23.433 1.00 55.09 76 MET A O 1
#

Radius of gyration: 14.59 Å; chains: 1; bounding box: 35×25×40 Å